Protein AF-A0A7V9HYX0-F1 (afdb_monomer)

Radius of gyration: 15.62 Å; Cα contacts (8 Å, |Δi|>4): 77; chains: 1; bounding box: 28×28×55 Å

Secondary structure (DSSP, 8-state):
--PPP-HHHHHHHHHHHHHHHHH-TTS--SS--SHHHHHHHT--HHHHHHS-HHHHHT-------HHHHT--TT-----TT-TT-GGG-

Foldseek 3Di:
DDDDDPPVVVVVVVVVVLLCLLVPLVDDDPDDAAPVQVVVQPDDPVLVVPFPRSLRSSHPDNHDCCVVVVDDPPDDDDDDPCRNNSVVD

Sequence (89 aa):
MTVTVDTEELEAKVKDMYRDVADRPEGRFHFELGAPVALRAGYDADRLVSVPAGAVESFAGVGFFFDLADLRVGETVVDLGSGSGMDAF

Solvent-accessible surface area (backbone atoms only — not comparable to full-atom values): 5660 Å² total; per-residue (Å²): 135,86,84,80,77,63,62,66,64,50,51,50,53,50,53,50,51,56,48,44,32,49,78,41,49,87,56,93,63,101,64,80,51,11,60,72,40,41,48,74,39,64,48,58,71,72,62,57,70,73,33,60,63,68,20,38,42,31,30,70,70,84,68,63,56,64,85,79,62,68,76,55,94,89,67,90,84,84,74,86,83,46,81,63,33,54,91,77,101

Mean predicted aligned error: 4.07 Å

Structure (mmCIF, N/CA/C/O backbone):
data_AF-A0A7V9HYX0-F1
#
_entry.id   AF-A0A7V9HYX0-F1
#
loop_
_atom_site.group_PDB
_atom_site.id
_atom_site.type_symbol
_atom_site.label_atom_id
_atom_site.label_alt_id
_atom_site.label_comp_id
_atom_site.label_asym_id
_atom_site.label_entity_id
_atom_site.label_seq_id
_atom_site.pdbx_PDB_ins_code
_atom_site.Cartn_x
_atom_site.Cartn_y
_atom_site.Cartn_z
_atom_site.occupancy
_atom_site.B_iso_or_equiv
_atom_site.auth_seq_id
_atom_site.auth_comp_id
_atom_site.auth_asym_id
_atom_site.auth_atom_id
_atom_site.pdbx_PDB_model_num
ATOM 1 N N . MET A 1 1 ? 4.116 -5.631 39.831 1.00 52.06 1 MET A N 1
ATOM 2 C CA . MET A 1 1 ? 3.548 -4.339 39.401 1.00 52.06 1 MET A CA 1
ATOM 3 C C . MET A 1 1 ? 3.227 -4.489 37.925 1.00 52.06 1 MET A C 1
ATOM 5 O O . MET A 1 1 ? 4.152 -4.629 37.139 1.00 52.06 1 MET A O 1
ATOM 9 N N . THR A 1 2 ? 1.956 -4.621 37.561 1.00 65.75 2 THR A N 1
ATOM 10 C CA . THR A 1 2 ? 1.543 -4.715 36.155 1.00 65.75 2 THR A CA 1
ATOM 11 C C . THR A 1 2 ? 1.425 -3.293 35.630 1.00 65.75 2 THR A C 1
ATOM 13 O O . THR A 1 2 ? 0.596 -2.530 36.116 1.00 65.75 2 THR A O 1
ATOM 16 N N . VAL A 1 3 ? 2.301 -2.913 34.702 1.00 76.50 3 VAL A N 1
ATOM 17 C CA . VAL A 1 3 ? 2.164 -1.646 33.981 1.00 76.50 3 VAL A CA 1
ATOM 18 C C . VAL A 1 3 ? 1.037 -1.836 32.975 1.00 76.50 3 VAL A C 1
ATOM 20 O O . VAL A 1 3 ? 1.123 -2.695 32.100 1.00 76.50 3 VAL A O 1
ATOM 23 N N . THR A 1 4 ? -0.040 -1.078 33.137 1.00 84.69 4 THR A N 1
ATOM 24 C CA . THR A 1 4 ? -1.107 -0.972 32.144 1.00 84.69 4 THR A CA 1
ATOM 25 C C . THR A 1 4 ? -0.652 -0.006 31.061 1.00 84.69 4 THR A C 1
ATOM 27 O O . THR A 1 4 ? -0.317 1.138 31.361 1.00 84.69 4 THR A O 1
ATOM 30 N N . VAL A 1 5 ? -0.597 -0.480 29.820 1.00 90.75 5 VAL A N 1
ATOM 31 C CA . VAL A 1 5 ? -0.310 0.353 28.648 1.00 90.75 5 VAL A CA 1
ATOM 32 C C . VAL A 1 5 ? -1.561 1.158 28.308 1.00 90.75 5 VAL A C 1
ATOM 34 O O . VAL A 1 5 ? -2.651 0.587 28.262 1.00 90.75 5 VAL A O 1
ATOM 37 N N . ASP A 1 6 ? -1.402 2.457 28.059 1.00 95.00 6 ASP A N 1
ATOM 38 C CA . ASP A 1 6 ? -2.442 3.264 27.423 1.00 95.00 6 ASP A CA 1
ATOM 39 C C . ASP A 1 6 ? -2.529 2.865 25.945 1.00 95.00 6 ASP A C 1
ATOM 41 O O . ASP A 1 6 ? -1.618 3.111 25.149 1.00 95.00 6 ASP A O 1
ATOM 45 N N . THR A 1 7 ? -3.601 2.160 25.594 1.00 95.56 7 THR A N 1
ATOM 46 C CA . THR A 1 7 ? -3.790 1.617 24.249 1.00 95.56 7 THR A CA 1
ATOM 47 C C . THR A 1 7 ? -4.132 2.696 23.229 1.00 95.56 7 THR A C 1
ATOM 49 O O . THR A 1 7 ? -3.736 2.561 22.075 1.00 95.56 7 THR A O 1
ATOM 52 N N . GLU A 1 8 ? -4.828 3.760 23.639 1.00 96.50 8 GLU A N 1
ATOM 53 C CA . GLU A 1 8 ? -5.207 4.856 22.742 1.00 96.50 8 GLU A CA 1
ATOM 54 C C . GLU A 1 8 ? -3.977 5.689 22.378 1.00 96.50 8 GLU A C 1
ATOM 56 O O . GLU A 1 8 ? -3.737 5.974 21.202 1.00 96.50 8 GLU A O 1
ATOM 61 N N . GLU A 1 9 ? -3.143 6.006 23.374 1.00 96.25 9 GLU A N 1
ATOM 62 C CA . GLU A 1 9 ? -1.876 6.702 23.148 1.00 96.25 9 GLU A CA 1
ATOM 63 C C . GLU A 1 9 ? -0.941 5.877 22.249 1.00 96.25 9 GLU A C 1
ATOM 65 O O . GLU A 1 9 ? -0.304 6.413 21.337 1.00 96.25 9 GLU A O 1
ATOM 70 N N . LEU A 1 10 ? -0.854 4.563 22.484 1.00 95.88 10 LEU A N 1
ATOM 71 C CA . LEU A 1 10 ? -0.025 3.678 21.670 1.00 95.88 10 LEU A CA 1
ATOM 72 C C . LEU A 1 10 ? -0.519 3.614 20.218 1.00 95.88 10 LEU A C 1
ATOM 74 O O . LEU A 1 10 ? 0.290 3.717 19.297 1.00 95.88 10 LEU A O 1
ATOM 78 N N . GLU A 1 11 ? -1.828 3.469 20.005 1.00 96.06 11 GLU A N 1
ATOM 79 C CA . GLU A 1 11 ? -2.419 3.428 18.667 1.00 96.06 11 GLU A CA 1
ATOM 80 C C . GLU A 1 11 ? -2.160 4.728 17.895 1.00 96.06 11 GLU A C 1
ATOM 82 O O . GLU A 1 11 ? -1.771 4.681 16.724 1.00 96.06 11 GLU A O 1
ATOM 87 N N . ALA A 1 12 ? -2.311 5.883 18.552 1.00 96.62 12 ALA A N 1
ATOM 88 C CA . ALA A 1 12 ? -2.017 7.182 17.952 1.00 96.62 12 ALA A CA 1
ATOM 89 C C . ALA A 1 12 ? -0.553 7.272 17.494 1.00 96.62 12 ALA A C 1
ATOM 91 O O . ALA A 1 12 ? -0.288 7.602 16.340 1.00 96.62 12 ALA A O 1
ATOM 92 N N . LYS A 1 13 ? 0.397 6.866 18.347 1.00 95.69 13 LYS A N 1
ATOM 93 C CA . LYS A 1 13 ? 1.829 6.865 18.005 1.00 95.69 13 LYS A CA 1
ATOM 94 C C . LYS A 1 13 ? 2.162 5.952 16.828 1.00 95.69 13 LYS A C 1
ATOM 96 O O . LYS A 1 13 ? 3.003 6.305 16.004 1.00 95.69 13 LYS A O 1
ATOM 101 N N . VAL A 1 14 ? 1.523 4.784 16.733 1.00 93.44 14 VAL A N 1
ATOM 102 C CA . VAL A 1 14 ? 1.712 3.876 15.589 1.00 93.44 14 VAL A CA 1
ATOM 103 C C . VAL A 1 14 ? 1.189 4.517 14.304 1.00 93.44 14 VAL A C 1
ATOM 105 O O . VAL A 1 14 ? 1.882 4.492 13.288 1.00 93.44 14 VAL A O 1
ATOM 108 N N . LYS A 1 15 ? -0.002 5.125 14.345 1.00 93.31 15 LYS A N 1
ATOM 109 C CA . LYS A 1 15 ? -0.592 5.817 13.190 1.00 93.31 15 LYS A CA 1
ATOM 110 C C . LYS A 1 15 ? 0.263 6.992 12.723 1.00 93.31 15 LYS A C 1
ATOM 112 O O . LYS A 1 15 ? 0.465 7.138 11.521 1.00 93.31 15 LYS A O 1
ATOM 117 N N . ASP A 1 16 ? 0.783 7.789 13.651 1.00 94.56 16 ASP A N 1
ATOM 118 C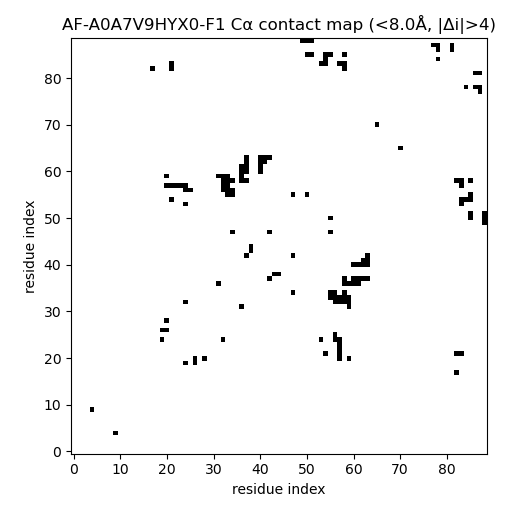 CA . ASP A 1 16 ? 1.658 8.918 13.332 1.00 94.56 16 ASP A CA 1
ATOM 119 C C . ASP A 1 16 ? 2.973 8.445 12.704 1.00 94.56 16 ASP A C 1
ATOM 121 O O . ASP A 1 16 ? 3.402 8.993 11.694 1.00 94.56 16 ASP A O 1
ATOM 125 N N . MET A 1 17 ? 3.561 7.359 13.216 1.00 94.31 17 MET A N 1
ATOM 126 C CA . MET A 1 17 ? 4.769 6.773 12.632 1.00 94.31 17 MET A CA 1
ATOM 127 C C . MET A 1 17 ? 4.546 6.303 11.187 1.00 94.31 17 MET A C 1
ATOM 129 O O . MET A 1 17 ? 5.345 6.627 10.312 1.00 94.31 17 MET A O 1
ATOM 133 N N . TYR A 1 18 ? 3.452 5.588 10.903 1.00 92.31 18 TYR A N 1
ATO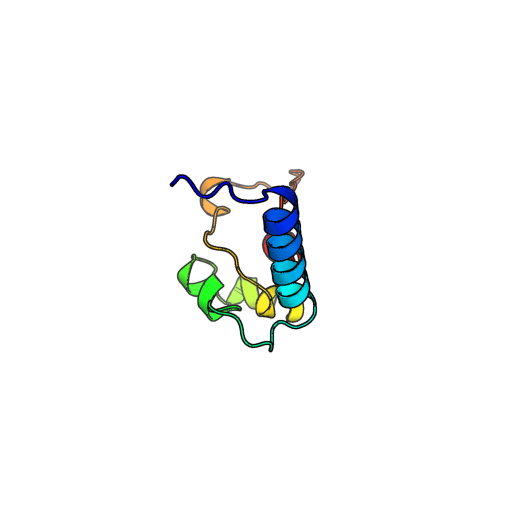M 134 C CA . TYR A 1 18 ? 3.158 5.148 9.532 1.00 92.31 18 TYR A CA 1
ATOM 135 C C . TYR A 1 18 ? 2.757 6.301 8.602 1.00 92.31 18 TYR A C 1
ATOM 137 O O 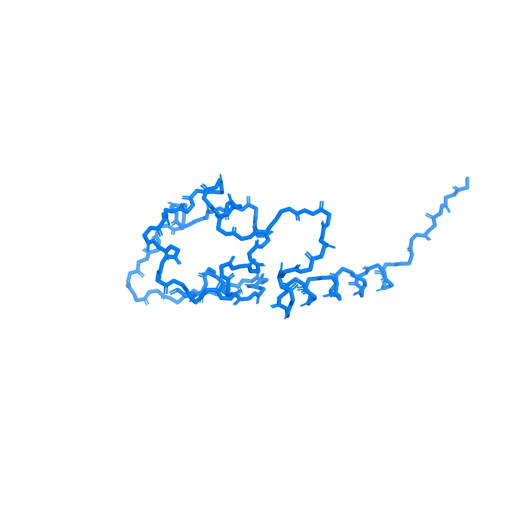. TYR A 1 18 ? 2.999 6.223 7.399 1.00 92.31 18 TYR A O 1
ATOM 145 N N . ARG A 1 19 ? 2.190 7.387 9.141 1.00 92.19 19 ARG A N 1
ATOM 146 C CA . ARG A 1 19 ? 1.996 8.630 8.386 1.00 92.19 19 ARG A CA 1
ATOM 147 C C . ARG A 1 19 ? 3.338 9.240 7.993 1.00 92.19 19 ARG A C 1
ATOM 149 O O . ARG A 1 19 ? 3.518 9.571 6.829 1.00 92.19 19 ARG A O 1
ATOM 156 N N . ASP A 1 20 ? 4.282 9.330 8.926 1.00 93.88 20 ASP A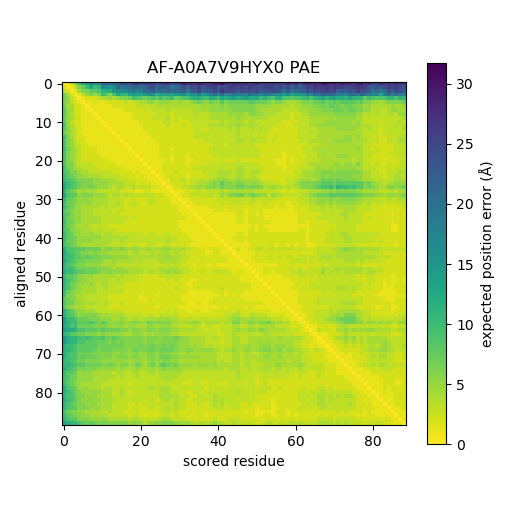 N 1
ATOM 157 C CA . ASP A 1 20 ? 5.624 9.844 8.641 1.00 93.88 20 ASP A CA 1
ATOM 158 C C . ASP A 1 20 ? 6.355 8.986 7.599 1.00 93.88 20 ASP A C 1
ATOM 160 O O . ASP A 1 20 ? 7.027 9.536 6.733 1.00 93.88 20 ASP A O 1
ATOM 164 N N . VAL A 1 21 ? 6.194 7.658 7.629 1.00 94.00 21 VAL A N 1
ATOM 165 C CA . VAL A 1 21 ? 6.723 6.758 6.585 1.00 94.00 21 VAL A CA 1
ATOM 166 C C . VAL A 1 21 ? 6.159 7.101 5.205 1.00 94.00 21 VAL A C 1
ATOM 168 O O . VAL A 1 21 ? 6.904 7.106 4.227 1.00 94.00 21 VAL A O 1
ATOM 171 N N . ALA A 1 22 ? 4.859 7.391 5.118 1.00 91.06 22 ALA A N 1
ATOM 172 C CA . ALA A 1 22 ? 4.203 7.729 3.859 1.00 91.06 22 ALA A CA 1
ATOM 173 C C . ALA A 1 22 ? 4.591 9.128 3.346 1.00 91.06 22 ALA A C 1
ATOM 175 O O . ALA A 1 22 ? 4.829 9.295 2.152 1.00 91.06 22 ALA A O 1
ATOM 176 N N . ASP A 1 23 ? 4.671 10.119 4.238 1.00 91.56 23 ASP A N 1
ATOM 177 C CA . ASP A 1 23 ? 4.928 11.519 3.880 1.00 91.56 23 ASP A CA 1
ATOM 178 C C . ASP A 1 23 ? 6.427 11.835 3.710 1.00 91.56 23 ASP A C 1
ATOM 180 O O . ASP A 1 23 ? 6.779 12.785 3.007 1.00 91.56 23 ASP A O 1
ATOM 184 N N . ARG A 1 24 ? 7.308 11.096 4.402 1.00 93.62 24 ARG A N 1
ATOM 185 C CA . ARG A 1 24 ? 8.762 11.340 4.495 1.00 93.62 24 ARG A CA 1
ATOM 186 C C . ARG A 1 24 ? 9.555 10.024 4.525 1.00 93.62 24 ARG A C 1
ATOM 188 O O . ARG A 1 24 ? 10.217 9.726 5.530 1.00 93.62 24 ARG A O 1
ATOM 195 N N . PRO A 1 25 ? 9.506 9.213 3.455 1.00 92.38 25 PRO A N 1
ATOM 196 C CA . PRO A 1 25 ? 10.165 7.905 3.410 1.00 92.38 25 PRO A CA 1
ATOM 197 C C . PRO A 1 25 ? 11.694 7.961 3.580 1.00 92.38 25 PRO A C 1
ATOM 199 O O . PRO A 1 25 ? 12.311 6.982 3.987 1.00 92.38 25 PRO A O 1
ATOM 202 N N . GLU A 1 26 ? 12.321 9.111 3.333 1.00 92.31 26 GLU A N 1
ATOM 203 C CA . GLU A 1 26 ? 13.746 9.372 3.565 1.00 92.31 26 GLU A CA 1
ATOM 204 C C . GLU A 1 26 ? 14.114 9.589 5.047 1.00 92.31 26 GLU A C 1
ATOM 206 O O . GLU A 1 26 ? 15.287 9.779 5.393 1.00 92.31 26 GLU A O 1
ATOM 211 N N . GLY A 1 27 ? 13.112 9.592 5.929 1.00 90.00 27 GLY A N 1
ATOM 212 C CA . GLY A 1 27 ? 13.271 9.699 7.370 1.00 90.00 27 GLY A CA 1
ATOM 213 C C . GLY A 1 27 ? 14.079 8.553 7.987 1.00 90.00 27 GLY A C 1
ATOM 214 O O . GLY A 1 27 ? 14.359 7.518 7.383 1.00 90.00 27 GLY A O 1
ATOM 215 N N . ARG A 1 28 ? 14.474 8.730 9.253 1.00 90.38 28 ARG A N 1
ATOM 216 C CA . ARG A 1 28 ? 15.156 7.676 10.016 1.00 90.38 28 ARG A CA 1
ATOM 217 C C . ARG A 1 28 ? 14.136 6.850 10.782 1.00 90.38 28 ARG A C 1
ATOM 219 O O . ARG A 1 28 ? 13.696 7.256 11.855 1.00 90.38 28 ARG A O 1
ATOM 226 N N . PHE A 1 29 ? 13.829 5.676 10.254 1.00 92.94 29 PHE A N 1
ATOM 227 C CA . PHE A 1 29 ? 12.981 4.690 10.912 1.00 92.94 29 PHE A CA 1
ATOM 228 C C . PHE A 1 29 ? 13.819 3.548 11.492 1.00 92.94 29 PHE A C 1
ATOM 230 O O . PHE A 1 29 ? 14.998 3.381 11.181 1.00 92.94 29 PHE A O 1
ATOM 237 N N . HIS A 1 30 ? 13.214 2.770 12.387 1.00 91.25 30 HIS A N 1
ATOM 238 C CA . HIS A 1 30 ? 13.859 1.615 13.022 1.00 91.25 30 HIS A CA 1
ATOM 239 C C . HIS A 1 30 ? 13.773 0.340 12.165 1.00 91.25 30 HIS A C 1
ATOM 241 O O . HIS A 1 30 ? 14.158 -0.736 12.621 1.00 91.25 30 HIS A O 1
ATOM 247 N N . PHE A 1 31 ? 13.263 0.461 10.941 1.00 91.81 31 PHE A N 1
ATOM 248 C CA . PHE A 1 31 ? 13.117 -0.603 9.961 1.00 91.81 31 PHE A CA 1
ATOM 249 C C . PHE A 1 31 ? 13.493 -0.089 8.571 1.00 91.81 31 PHE A C 1
ATOM 251 O O . PHE A 1 31 ? 13.567 1.117 8.332 1.00 91.81 31 PHE A O 1
ATOM 258 N N . GLU A 1 32 ? 13.776 -1.029 7.675 1.00 93.69 32 GLU A N 1
ATOM 259 C CA . GLU A 1 32 ? 14.053 -0.733 6.275 1.00 93.69 32 GLU A CA 1
ATOM 260 C C . GLU A 1 32 ? 12.749 -0.442 5.528 1.00 93.69 32 GLU A C 1
ATOM 262 O O . GLU A 1 32 ? 11.699 -0.991 5.861 1.00 93.69 32 GLU A O 1
ATOM 267 N N . LEU A 1 33 ? 12.846 0.394 4.500 1.00 95.94 33 LEU A N 1
ATOM 268 C CA . LEU A 1 33 ? 11.758 0.759 3.602 1.00 95.94 33 LEU A CA 1
ATOM 269 C C . LEU A 1 33 ? 12.169 0.495 2.154 1.00 95.94 33 LEU A C 1
ATOM 271 O O . LEU A 1 33 ? 13.349 0.283 1.848 1.00 95.94 33 LEU A O 1
ATOM 275 N N . GLY A 1 34 ? 11.205 0.581 1.249 1.00 96.00 34 GLY A N 1
ATOM 276 C CA . GLY A 1 34 ? 11.505 0.783 -0.155 1.00 96.00 34 GLY A CA 1
ATOM 277 C C . GLY A 1 34 ? 11.551 -0.490 -0.992 1.00 96.00 34 GLY A C 1
ATOM 278 O O . GLY A 1 34 ? 11.279 -1.607 -0.538 1.00 96.00 34 GLY A O 1
ATOM 279 N N . ALA A 1 35 ? 12.030 -0.320 -2.225 1.00 96.38 35 ALA A N 1
ATOM 280 C CA . ALA A 1 35 ? 12.271 -1.411 -3.164 1.00 96.38 35 ALA A CA 1
ATOM 281 C C . ALA A 1 35 ? 13.092 -2.582 -2.576 1.00 96.38 35 ALA A C 1
ATOM 283 O O . ALA A 1 35 ? 12.716 -3.726 -2.825 1.00 96.38 35 ALA A O 1
ATOM 284 N N . PRO A 1 36 ? 14.157 -2.379 -1.765 1.00 95.50 36 PRO A N 1
ATOM 285 C CA . PRO A 1 36 ? 14.889 -3.505 -1.180 1.00 95.50 36 PRO A CA 1
ATOM 286 C C . PRO A 1 36 ? 14.016 -4.408 -0.298 1.00 95.50 36 PRO A C 1
ATOM 288 O O . PRO A 1 36 ? 14.213 -5.623 -0.282 1.00 95.50 36 PRO A O 1
ATOM 291 N N . VAL A 1 37 ? 13.045 -3.832 0.418 1.00 96.00 37 VAL A N 1
ATOM 292 C CA . VAL A 1 37 ? 12.091 -4.589 1.239 1.00 96.00 37 VAL A CA 1
ATOM 293 C C . VAL A 1 37 ? 11.128 -5.360 0.344 1.00 96.00 37 VAL A C 1
ATOM 295 O O . VAL A 1 37 ? 10.978 -6.567 0.524 1.00 96.00 37 VAL A O 1
ATOM 298 N N . ALA A 1 38 ? 10.552 -4.700 -0.663 1.00 96.31 38 ALA A N 1
ATOM 299 C CA . ALA A 1 38 ? 9.628 -5.322 -1.610 1.00 96.31 38 ALA A CA 1
ATOM 300 C C . ALA A 1 38 ? 10.256 -6.499 -2.374 1.00 96.31 38 ALA A C 1
ATOM 302 O O . ALA A 1 38 ? 9.681 -7.584 -2.442 1.00 96.31 38 ALA A O 1
ATOM 303 N N . LEU A 1 39 ? 11.478 -6.332 -2.884 1.00 96.06 39 LEU A N 1
ATOM 304 C CA . LEU A 1 39 ? 12.186 -7.396 -3.601 1.00 96.06 39 LEU A CA 1
ATOM 305 C C . LEU A 1 39 ? 12.412 -8.632 -2.717 1.00 96.06 39 LEU A C 1
ATOM 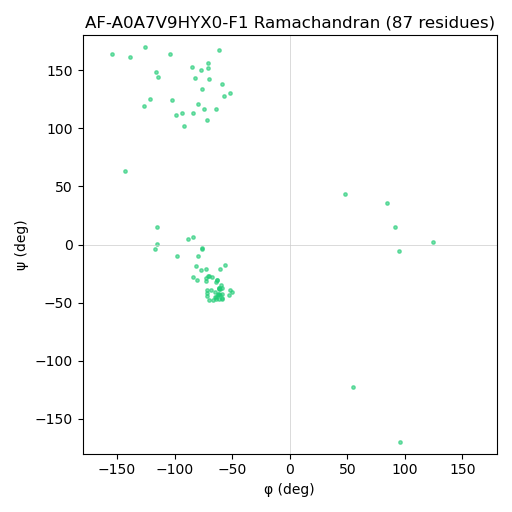307 O O . LEU A 1 39 ? 12.283 -9.761 -3.180 1.00 96.06 39 LEU A O 1
ATOM 311 N N . ARG A 1 40 ? 12.711 -8.440 -1.424 1.00 95.25 40 ARG A N 1
ATOM 312 C CA . ARG A 1 40 ? 12.838 -9.557 -0.470 1.00 95.25 40 ARG A CA 1
ATOM 313 C C . ARG A 1 40 ? 11.492 -10.175 -0.096 1.00 95.25 40 ARG A C 1
ATOM 315 O O . ARG A 1 40 ? 11.462 -11.356 0.236 1.00 95.25 40 ARG A O 1
ATOM 322 N N . ALA A 1 41 ? 10.412 -9.396 -0.136 1.00 93.81 41 ALA A N 1
ATOM 323 C CA . ALA A 1 41 ? 9.057 -9.884 0.100 1.00 93.81 41 ALA A CA 1
ATOM 324 C C . ALA A 1 41 ? 8.524 -10.736 -1.067 1.00 93.81 41 ALA A C 1
ATOM 326 O O . ALA A 1 41 ? 7.635 -11.552 -0.844 1.00 93.81 41 ALA A O 1
ATOM 327 N N . GLY A 1 42 ? 9.088 -10.591 -2.273 1.00 94.19 42 GLY A N 1
ATOM 328 C CA . GLY A 1 42 ? 8.778 -11.430 -3.438 1.00 94.19 42 GLY A CA 1
ATOM 329 C C . GLY A 1 42 ? 8.321 -10.673 -4.685 1.00 94.19 42 GLY A C 1
ATOM 330 O O . GLY A 1 42 ? 8.022 -11.310 -5.689 1.00 94.19 42 GLY A O 1
ATOM 331 N N . TYR A 1 43 ? 8.286 -9.339 -4.651 1.00 94.81 43 TYR A N 1
ATOM 332 C CA . TYR A 1 43 ? 7.971 -8.534 -5.832 1.00 94.81 43 TYR A CA 1
ATOM 333 C C . TYR A 1 43 ? 9.116 -8.617 -6.844 1.00 94.81 43 TYR A C 1
ATOM 335 O O . TYR A 1 43 ? 10.290 -8.604 -6.468 1.00 94.81 43 TYR A O 1
ATOM 343 N N . ASP A 1 44 ? 8.790 -8.649 -8.133 1.00 93.25 44 ASP A N 1
ATOM 344 C CA . ASP A 1 44 ? 9.783 -8.513 -9.194 1.00 93.25 44 ASP A CA 1
ATOM 345 C C . ASP A 1 44 ? 10.079 -7.037 -9.505 1.00 93.25 44 ASP A C 1
ATOM 347 O O . ASP A 1 44 ? 9.251 -6.147 -9.304 1.00 93.25 44 ASP A O 1
ATOM 351 N N . ALA A 1 45 ? 11.293 -6.771 -9.991 1.00 95.25 45 ALA A N 1
ATOM 352 C CA . ALA A 1 45 ? 11.752 -5.412 -10.257 1.00 95.25 45 ALA A CA 1
ATOM 353 C C . ALA A 1 45 ? 10.943 -4.711 -11.360 1.00 95.25 45 ALA A C 1
ATOM 355 O O . ALA A 1 45 ? 10.758 -3.497 -11.286 1.00 95.25 45 ALA A O 1
ATOM 356 N N . ASP A 1 46 ? 10.442 -5.457 -12.348 1.00 93.75 46 ASP A N 1
ATOM 357 C CA . ASP A 1 46 ? 9.707 -4.889 -13.479 1.00 93.75 46 ASP A CA 1
ATOM 358 C C . ASP A 1 46 ? 8.357 -4.319 -13.018 1.00 93.75 46 ASP A C 1
ATOM 360 O O . ASP A 1 46 ? 7.982 -3.219 -13.428 1.00 93.75 46 ASP A O 1
ATOM 364 N N . ARG A 1 47 ? 7.670 -4.996 -12.086 1.00 90.06 47 ARG A N 1
ATOM 365 C CA . ARG A 1 47 ? 6.472 -4.460 -11.419 1.00 90.06 47 ARG A CA 1
ATOM 366 C C . ARG A 1 47 ? 6.762 -3.196 -10.621 1.00 90.06 47 ARG A C 1
ATOM 368 O O . ARG A 1 47 ? 5.998 -2.236 -10.701 1.00 90.06 47 ARG A O 1
ATOM 375 N N . LEU A 1 48 ? 7.867 -3.155 -9.876 1.00 95.12 48 LEU A N 1
ATOM 376 C CA . LEU A 1 48 ? 8.206 -1.968 -9.078 1.00 95.12 48 LEU A CA 1
ATOM 377 C C . LEU A 1 48 ? 8.448 -0.731 -9.949 1.00 95.12 48 LEU A C 1
ATOM 379 O O . LEU A 1 48 ? 8.153 0.379 -9.519 1.00 95.12 48 LEU A O 1
ATOM 383 N N . VAL A 1 49 ? 8.939 -0.908 -11.180 1.00 95.25 49 VAL A N 1
ATOM 384 C CA . VAL A 1 49 ? 9.145 0.196 -12.133 1.00 95.25 49 VAL A CA 1
ATOM 385 C C . VAL A 1 49 ? 7.822 0.813 -12.603 1.00 95.25 49 VAL A C 1
ATOM 387 O O . VAL A 1 49 ? 7.799 1.997 -12.940 1.00 95.25 49 VAL A O 1
ATOM 390 N N . SER A 1 50 ? 6.720 0.054 -12.622 1.00 93.44 50 SER A N 1
ATOM 391 C CA . SER A 1 50 ? 5.399 0.585 -12.994 1.00 93.44 50 SER A CA 1
ATOM 392 C C . SER A 1 50 ? 4.672 1.328 -11.869 1.00 93.44 50 SER A C 1
ATOM 394 O O . SER A 1 50 ? 3.769 2.114 -12.155 1.00 93.44 50 SER A O 1
ATOM 396 N N . VAL A 1 51 ? 5.068 1.121 -10.611 1.00 95.62 51 VAL A N 1
ATOM 397 C CA . VAL A 1 51 ? 4.458 1.772 -9.443 1.00 95.62 51 VAL A CA 1
ATOM 398 C C . VAL A 1 51 ? 5.051 3.180 -9.259 1.00 95.62 51 VAL A C 1
ATOM 400 O O . VAL A 1 51 ? 6.249 3.380 -9.480 1.00 95.62 51 VAL A O 1
ATOM 403 N N . PRO A 1 52 ? 4.266 4.190 -8.831 1.00 95.88 52 PRO A N 1
ATOM 404 C CA . PRO A 1 52 ? 4.803 5.504 -8.490 1.00 95.88 52 PRO A CA 1
ATOM 405 C C . PRO A 1 52 ? 5.963 5.416 -7.491 1.00 95.88 52 PRO A C 1
ATOM 407 O O . PRO A 1 52 ? 5.831 4.806 -6.431 1.00 95.88 52 PRO A O 1
ATOM 410 N N . ALA A 1 53 ? 7.079 6.084 -7.797 1.00 95.19 53 ALA A N 1
ATOM 411 C CA . ALA A 1 53 ? 8.309 5.987 -7.006 1.00 95.19 53 ALA A CA 1
ATOM 412 C C . ALA A 1 53 ? 8.087 6.259 -5.509 1.00 95.19 53 ALA A C 1
ATOM 414 O O . ALA A 1 53 ? 8.545 5.478 -4.686 1.00 95.19 53 ALA A O 1
ATOM 415 N N . GLY A 1 54 ? 7.304 7.284 -5.153 1.00 94.94 54 GLY A N 1
ATOM 416 C CA . GLY A 1 54 ? 7.006 7.598 -3.750 1.00 94.94 54 GLY A CA 1
ATOM 417 C C . GLY A 1 54 ? 6.234 6.496 -3.013 1.00 94.94 54 GLY A C 1
ATOM 418 O O . GLY A 1 54 ? 6.440 6.302 -1.816 1.00 94.94 54 GLY A O 1
ATOM 419 N N . ALA A 1 55 ? 5.388 5.729 -3.712 1.00 95.38 55 ALA A N 1
ATOM 420 C CA . ALA A 1 55 ? 4.699 4.579 -3.123 1.00 95.38 55 ALA A CA 1
ATOM 421 C C . ALA A 1 55 ? 5.672 3.420 -2.874 1.00 95.38 55 ALA A C 1
ATOM 423 O O . ALA A 1 55 ? 5.625 2.792 -1.819 1.00 95.38 55 ALA A O 1
ATOM 424 N N . VAL A 1 56 ? 6.611 3.199 -3.801 1.00 96.81 56 VAL A N 1
ATOM 425 C CA . VAL A 1 56 ? 7.681 2.212 -3.616 1.00 96.81 56 VAL A CA 1
ATOM 426 C C . VAL A 1 56 ? 8.619 2.632 -2.488 1.00 96.81 56 VAL A C 1
ATOM 428 O O . VAL A 1 56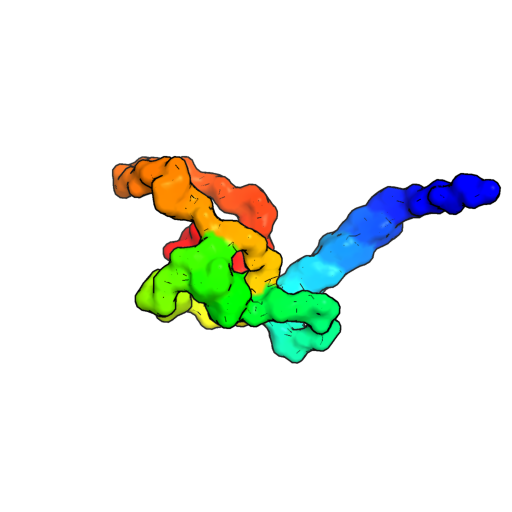 ? 8.907 1.812 -1.630 1.00 96.81 56 VAL A O 1
ATOM 431 N N . GLU A 1 57 ? 9.081 3.884 -2.451 1.00 96.81 57 GLU A N 1
ATOM 432 C CA . GLU A 1 57 ? 10.025 4.419 -1.453 1.00 96.81 57 GLU A CA 1
ATOM 433 C C . GLU A 1 57 ? 9.506 4.300 -0.015 1.00 96.81 57 GLU A C 1
ATOM 435 O O . GLU A 1 57 ? 10.274 3.987 0.892 1.00 96.81 57 GLU A O 1
ATOM 440 N N . SER A 1 58 ? 8.203 4.491 0.182 1.00 96.12 58 SER A N 1
ATOM 441 C CA . SER A 1 58 ? 7.525 4.394 1.482 1.00 96.12 58 SER A CA 1
ATOM 442 C C . SER A 1 58 ? 7.040 2.984 1.830 1.00 96.12 58 SER A C 1
ATOM 444 O O . SER A 1 58 ? 6.394 2.791 2.861 1.00 96.12 58 SER A O 1
ATOM 446 N N . PHE A 1 59 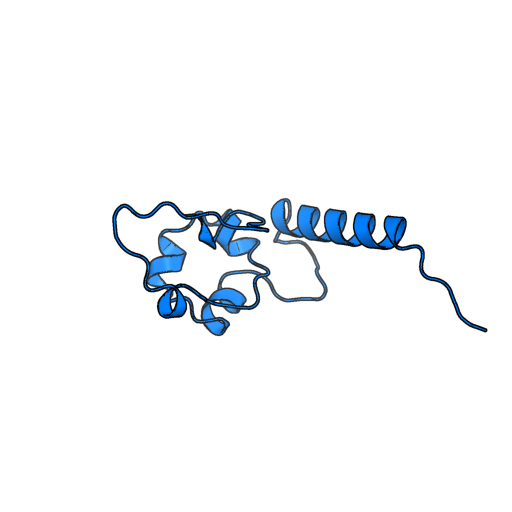? 7.345 1.978 1.005 1.00 95.81 59 PHE A N 1
ATOM 447 C CA . PHE A 1 59 ? 6.903 0.612 1.255 1.00 95.81 59 PHE A CA 1
ATOM 448 C C . PHE A 1 59 ? 7.513 0.050 2.544 1.00 95.81 59 PHE A C 1
ATOM 450 O O . PHE A 1 59 ? 8.724 -0.148 2.644 1.00 95.81 59 PHE A O 1
ATOM 457 N N . ALA A 1 60 ? 6.642 -0.250 3.506 1.00 94.69 60 ALA A N 1
ATOM 458 C CA . ALA A 1 60 ? 6.960 -0.896 4.780 1.00 94.69 60 ALA A CA 1
ATOM 459 C C . ALA A 1 60 ? 6.294 -2.281 4.914 1.00 94.69 60 ALA A C 1
ATOM 461 O O . ALA A 1 60 ? 6.161 -2.808 6.020 1.00 94.69 60 ALA A O 1
ATOM 462 N N . GLY A 1 61 ? 5.806 -2.844 3.804 1.00 91.94 61 GLY A N 1
ATOM 463 C CA . GLY A 1 61 ? 5.087 -4.113 3.795 1.00 91.94 61 GLY A CA 1
ATOM 464 C C . GLY A 1 61 ? 5.998 -5.310 4.071 1.00 91.94 61 GLY A C 1
ATOM 465 O O . GLY A 1 61 ? 7.209 -5.275 3.860 1.00 91.94 61 GLY A O 1
ATOM 466 N N . VAL A 1 62 ? 5.394 -6.396 4.555 1.00 90.25 62 VAL A N 1
ATOM 467 C CA . VAL A 1 62 ? 6.114 -7.605 4.998 1.00 90.25 62 VAL A CA 1
ATOM 468 C C . VAL A 1 62 ? 5.817 -8.845 4.155 1.00 90.25 62 VAL A C 1
ATOM 470 O O . VAL A 1 62 ? 6.343 -9.916 4.449 1.00 90.25 62 VAL A O 1
ATOM 473 N N . GLY A 1 63 ? 4.975 -8.739 3.127 1.00 86.62 63 GLY A N 1
ATOM 474 C CA . GLY A 1 63 ? 4.557 -9.891 2.336 1.00 86.62 63 GLY A CA 1
ATOM 475 C C . GLY A 1 63 ? 4.140 -9.528 0.921 1.00 86.62 63 GLY A C 1
ATOM 476 O O . GLY A 1 63 ? 3.882 -8.369 0.621 1.00 86.62 63 GLY A O 1
ATOM 477 N N . PHE A 1 64 ? 4.086 -10.556 0.082 1.00 91.19 64 PHE A N 1
ATOM 478 C CA . PHE A 1 64 ? 3.625 -10.521 -1.299 1.00 91.19 64 PHE A CA 1
ATOM 479 C C . PHE A 1 64 ? 2.548 -11.598 -1.457 1.00 91.19 64 PHE A C 1
ATOM 481 O O . PHE A 1 64 ? 2.807 -12.779 -1.215 1.00 91.19 64 PHE A O 1
ATOM 488 N N . PHE A 1 65 ? 1.330 -11.196 -1.820 1.00 88.31 65 PHE A N 1
ATOM 489 C CA . PHE A 1 65 ? 0.161 -12.088 -1.806 1.00 88.31 65 PHE A CA 1
ATOM 490 C C . PHE A 1 65 ? -0.455 -12.315 -3.190 1.00 88.31 65 PHE A C 1
ATOM 492 O O . PHE A 1 65 ? -1.375 -13.120 -3.316 1.00 88.31 65 PHE A O 1
ATOM 499 N N . PHE A 1 66 ? 0.051 -11.650 -4.232 1.00 88.25 66 PHE A N 1
ATOM 500 C CA . PHE A 1 66 ? -0.535 -11.700 -5.574 1.00 88.25 66 PHE A CA 1
ATOM 501 C C . PHE A 1 66 ? -0.550 -13.112 -6.175 1.00 88.25 66 PHE A C 1
ATOM 503 O O . 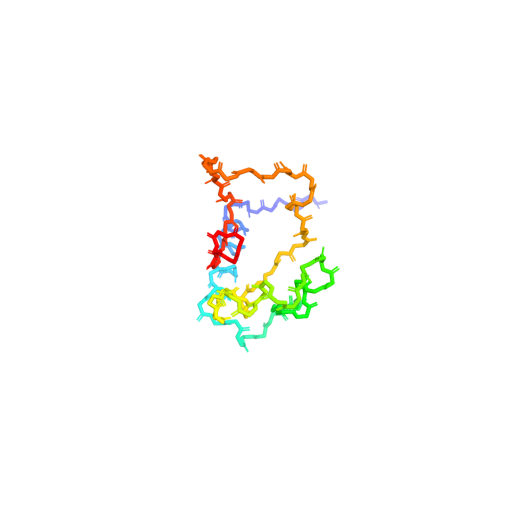PHE A 1 66 ? -1.548 -13.496 -6.781 1.00 88.25 66 PHE A O 1
ATOM 510 N N . ASP A 1 67 ? 0.489 -13.914 -5.932 1.00 85.44 67 ASP A N 1
ATOM 511 C CA . ASP A 1 67 ? 0.544 -15.306 -6.407 1.00 85.44 67 ASP A CA 1
ATOM 512 C C . ASP A 1 67 ? -0.428 -16.230 -5.660 1.00 85.44 67 ASP A C 1
ATOM 514 O O . ASP A 1 67 ? -0.885 -17.230 -6.208 1.00 85.44 67 ASP A O 1
ATOM 518 N N . LEU A 1 68 ? -0.761 -15.899 -4.407 1.00 88.88 68 LEU A N 1
ATOM 519 C CA . LEU A 1 68 ? -1.753 -16.638 -3.622 1.00 88.88 68 LEU A CA 1
ATOM 520 C C . LEU A 1 68 ? -3.183 -16.234 -3.990 1.00 88.88 68 LEU A C 1
ATOM 522 O O . LEU A 1 68 ? -4.098 -17.045 -3.864 1.00 88.88 68 LEU A O 1
ATOM 526 N N . ALA A 1 69 ? -3.372 -14.982 -4.408 1.00 90.00 69 ALA A N 1
ATOM 527 C CA . ALA A 1 69 ? -4.675 -14.423 -4.732 1.00 90.00 69 ALA A CA 1
ATOM 528 C C . ALA A 1 69 ? -5.217 -14.881 -6.100 1.00 90.00 69 ALA A C 1
ATOM 530 O O . ALA A 1 69 ? -6.429 -14.840 -6.281 1.00 90.00 69 ALA A O 1
ATOM 531 N N . ASP A 1 70 ? -4.357 -15.323 -7.033 1.00 89.31 70 ASP A N 1
ATOM 532 C CA . ASP A 1 70 ? -4.734 -15.728 -8.408 1.00 89.31 70 ASP A CA 1
ATOM 533 C C . ASP A 1 70 ? -5.645 -14.689 -9.098 1.00 89.31 70 ASP A C 1
ATOM 535 O O . ASP A 1 70 ? -6.663 -15.033 -9.702 1.00 89.31 70 ASP A O 1
ATOM 539 N N . LEU A 1 71 ? -5.301 -13.398 -8.954 1.00 91.06 71 LEU A N 1
ATOM 540 C CA . LEU A 1 71 ? -6.134 -12.289 -9.431 1.00 91.06 71 LEU A CA 1
ATOM 541 C C . LEU A 1 71 ? -6.385 -12.370 -10.940 1.00 91.06 71 LEU A C 1
ATOM 543 O O . LEU A 1 71 ? -5.470 -12.598 -11.738 1.00 91.06 71 LEU A O 1
ATOM 547 N N . ARG A 1 72 ? -7.629 -12.099 -11.344 1.00 94.19 72 ARG A N 1
ATOM 548 C CA . ARG A 1 72 ? -8.078 -12.162 -12.740 1.00 94.19 72 ARG A CA 1
ATOM 549 C C . ARG A 1 72 ? -8.508 -10.802 -13.257 1.00 94.19 72 ARG A C 1
ATOM 551 O O . ARG A 1 72 ? -9.059 -9.964 -12.547 1.00 94.19 72 ARG A O 1
ATOM 558 N N . VAL A 1 73 ? -8.308 -10.601 -14.556 1.00 93.94 73 VAL A N 1
ATOM 559 C CA . VAL A 1 73 ? -8.748 -9.382 -15.242 1.00 93.94 73 VAL A CA 1
ATOM 560 C C . VAL A 1 73 ? -10.258 -9.199 -15.068 1.00 93.94 73 VAL A C 1
ATOM 562 O O . VAL A 1 73 ? -11.040 -10.098 -15.374 1.00 93.94 73 VAL A O 1
ATOM 565 N N . GLY A 1 74 ? -10.655 -8.009 -14.614 1.00 96.38 74 GLY A N 1
ATOM 566 C CA . GLY A 1 74 ? -12.050 -7.642 -14.365 1.00 96.38 74 GLY A CA 1
ATOM 567 C C . GLY A 1 74 ? -12.510 -7.833 -12.918 1.00 96.38 74 GLY A C 1
ATOM 568 O O . GLY A 1 74 ? -13.621 -7.421 -12.589 1.00 96.38 74 GLY A O 1
ATOM 569 N N . GLU A 1 75 ? -11.681 -8.412 -12.047 1.00 96.00 7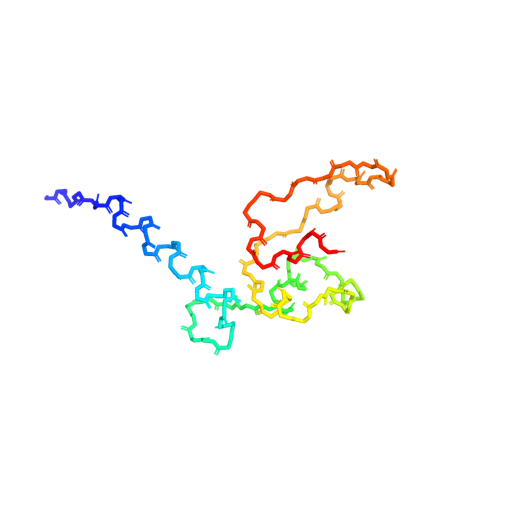5 GLU A N 1
ATOM 570 C CA . GLU A 1 75 ? -11.974 -8.473 -10.616 1.00 96.00 75 GLU A CA 1
ATOM 571 C C . GLU A 1 75 ? -11.849 -7.097 -9.951 1.00 96.00 75 GLU A C 1
ATOM 573 O O . GLU A 1 75 ? -11.108 -6.220 -10.392 1.00 96.00 75 GLU A O 1
ATOM 578 N N . THR A 1 76 ? -12.613 -6.902 -8.875 1.00 95.75 76 THR A N 1
ATOM 579 C CA . THR A 1 76 ? -12.524 -5.711 -8.023 1.00 95.75 76 THR A CA 1
ATOM 580 C C . THR A 1 76 ? -11.758 -6.071 -6.761 1.00 95.75 76 THR A C 1
ATOM 582 O O . THR A 1 76 ? -12.156 -6.989 -6.045 1.00 95.75 76 THR A O 1
ATOM 585 N N . VAL A 1 77 ? -10.684 -5.337 -6.484 1.00 93.88 77 VAL A N 1
ATOM 586 C CA . VAL A 1 77 ? -9.786 -5.575 -5.348 1.00 93.88 77 VAL A CA 1
ATOM 587 C C . VAL A 1 77 ? -9.877 -4.407 -4.369 1.00 93.88 77 VAL A C 1
ATOM 589 O O . VAL A 1 77 ? -10.051 -3.259 -4.777 1.00 93.88 77 VAL A O 1
ATOM 592 N N . VAL A 1 78 ? -9.774 -4.705 -3.073 1.00 94.81 78 VAL A N 1
ATOM 593 C CA . VAL A 1 78 ? -9.620 -3.707 -2.011 1.00 94.81 78 VAL A CA 1
ATOM 594 C C . VAL A 1 78 ? -8.332 -3.989 -1.248 1.00 94.81 78 VAL A C 1
ATOM 596 O O . VAL A 1 78 ? -8.131 -5.097 -0.755 1.00 94.81 78 VAL A O 1
ATOM 599 N N . ASP A 1 79 ? -7.475 -2.978 -1.154 1.00 92.94 79 ASP A N 1
ATOM 600 C CA . ASP A 1 79 ? -6.252 -3.012 -0.359 1.00 92.94 79 ASP A CA 1
ATOM 601 C C . ASP A 1 79 ? -6.534 -2.422 1.036 1.00 92.94 79 ASP A C 1
ATOM 603 O O . ASP A 1 79 ? -6.892 -1.248 1.183 1.00 92.94 79 ASP A O 1
ATOM 607 N N . LEU A 1 80 ? -6.457 -3.264 2.068 1.00 91.94 80 LEU A N 1
ATOM 608 C CA . LEU A 1 80 ? -6.769 -2.898 3.449 1.00 91.94 80 LEU A CA 1
ATOM 609 C C . LEU A 1 80 ? -5.485 -2.589 4.211 1.00 91.94 80 LEU A C 1
ATOM 611 O O . LEU A 1 80 ? -4.719 -3.487 4.549 1.00 91.94 80 LEU A O 1
ATOM 615 N N . GLY A 1 81 ? -5.308 -1.315 4.561 1.00 88.50 81 GLY A N 1
ATOM 616 C CA . GLY A 1 81 ? -4.046 -0.842 5.129 1.00 88.50 81 GLY A CA 1
ATOM 617 C C . GLY A 1 81 ? -3.021 -0.498 4.052 1.00 88.50 81 GLY A C 1
ATOM 618 O O . GLY A 1 81 ? -1.830 -0.673 4.277 1.00 88.50 81 GLY A O 1
ATOM 619 N N . SER A 1 82 ? -3.492 0.041 2.925 1.00 90.12 82 SER A N 1
ATOM 620 C CA . SER A 1 82 ? -2.711 0.302 1.712 1.00 90.12 82 SER A CA 1
ATOM 621 C C . SER A 1 82 ? -1.475 1.181 1.893 1.00 90.12 82 SER A C 1
ATOM 623 O O . SER A 1 82 ? -0.618 1.240 1.016 1.00 90.12 82 SER A O 1
ATOM 625 N N . GLY A 1 83 ? -1.384 1.927 2.998 1.00 90.25 83 GLY A N 1
ATOM 626 C CA . GLY A 1 83 ? -0.315 2.895 3.217 1.00 90.25 83 GLY A CA 1
ATOM 627 C C . GLY A 1 83 ? -0.256 3.895 2.062 1.00 90.25 83 GLY A C 1
ATOM 628 O O . GLY A 1 83 ? -1.254 4.543 1.744 1.00 90.25 83 GLY A O 1
ATOM 629 N N . SER A 1 84 ? 0.900 3.981 1.410 1.00 90.56 84 SER A N 1
ATOM 630 C CA . SER A 1 84 ? 1.128 4.804 0.218 1.00 90.56 84 SER A CA 1
ATOM 631 C C . SER A 1 84 ? 0.538 4.235 -1.081 1.00 90.56 84 SER A C 1
ATOM 633 O O . SER A 1 84 ? 0.593 4.895 -2.118 1.00 90.56 84 SER A O 1
ATOM 635 N N . GLY A 1 85 ? -0.059 3.041 -1.031 1.00 92.31 85 GLY A N 1
ATOM 636 C CA . GLY A 1 85 ? -0.832 2.439 -2.115 1.00 92.31 85 GLY A CA 1
ATOM 637 C C . GLY A 1 85 ? -0.033 1.554 -3.062 1.00 92.31 85 GLY A C 1
ATOM 638 O O . GLY A 1 85 ? -0.537 1.263 -4.138 1.00 92.31 85 GLY A O 1
ATOM 639 N N . MET A 1 86 ? 1.186 1.134 -2.704 1.00 94.50 86 MET A N 1
ATOM 640 C CA . MET A 1 86 ? 2.046 0.336 -3.590 1.00 94.50 86 MET A CA 1
ATOM 641 C C . MET A 1 86 ? 1.343 -0.905 -4.168 1.00 94.50 86 MET A C 1
ATOM 643 O O . MET A 1 86 ? 1.523 -1.186 -5.346 1.00 94.50 86 MET A O 1
ATOM 647 N N . ASP A 1 87 ? 0.524 -1.603 -3.379 1.00 93.75 87 ASP A N 1
ATOM 648 C CA . ASP A 1 87 ? -0.186 -2.814 -3.818 1.00 93.75 87 ASP A CA 1
ATOM 649 C C . ASP A 1 87 ? -1.449 -2.533 -4.648 1.00 93.75 87 ASP A C 1
ATOM 651 O O . ASP A 1 87 ? -2.038 -3.447 -5.224 1.00 93.75 87 ASP A O 1
ATOM 655 N N . ALA A 1 88 ? -1.875 -1.273 -4.720 1.00 92.44 88 ALA A N 1
ATOM 656 C CA . ALA A 1 88 ? -3.060 -0.850 -5.457 1.00 92.44 88 ALA A CA 1
ATOM 657 C C . ALA A 1 88 ? -2.753 -0.292 -6.861 1.00 92.44 88 ALA A C 1
ATOM 659 O O . ALA A 1 88 ? -3.697 -0.053 -7.620 1.00 92.44 88 ALA A O 1
ATOM 660 N N . PHE A 1 89 ? -1.477 -0.052 -7.192 1.00 89.31 89 PHE A N 1
ATOM 661 C CA . PHE A 1 89 ? -1.020 0.417 -8.509 1.00 89.31 89 PHE A CA 1
ATOM 662 C C . PHE A 1 89 ? -0.652 -0.752 -9.427 1.00 89.31 89 PHE A C 1
ATOM 664 O O . PHE A 1 89 ? -1.032 -0.678 -10.618 1.00 89.31 89 PHE A O 1
#

pLDDT: mean 92.28, std 6.09, range [52.06, 96.81]